Protein AF-A0A5C9ABH2-F1 (afdb_monomer)

Mean predicted aligned error: 8.26 Å

pLDDT: mean 83.37, std 8.56, range [48.19, 93.25]

Radius of gyration: 18.02 Å; Cα contacts (8 Å, |Δi|>4): 17; chains: 1; bounding box: 47×34×44 Å

Organism: Escherichia coli (NCBI:txid562)

InterPro domains:
  IPR011701 Major facilitator superfamily [PF07690] (20-90)
  IPR020846 Major facilitator superfamily domain [PS50850] (1-90)
  IPR036259 MFS transporter superfamily [G3DSA:1.20.1250.20] (3-90)
  IPR036259 MFS transporter superfamily [SSF103473] (6-89)
  IPR050171 Major Facilitator Superfamily (MFS) Transporters [PTHR23517] (11-90)

Secondary structure (DSSP, 8-state):
--TT---HHHHHHHHHHHHHHHHHHHHHHHHHHHHHHHGGGSTT--HHHHHHHHHHHHHHHHHHHHHHHHHHHHH-HHHHHHHHHHHHH-

Foldseek 3Di:
DPPPDDDPVRVVVCVVVVVLVVVVVVVLVVVLVCCVPCVVVDPPGDPVVSVCVNVVVVVVCVVVVVVLVVVCVVVPVVVSSVVVVVVVVD

Sequence (90 aa):
MNDYKMTPGERRATWGLGTVFSLRMLGMFMVLPVLTTYGMALQGASEALIGIAIGIYGLTQAVFQIPFGLLSDRIGRKPLIVGGLAVFAA

Solvent-accessible surface area (backbone atoms only — not comparable to full-atom values): 5297 Å² total; per-residue (Å²): 144,77,89,83,68,74,49,77,65,55,48,51,49,51,51,54,54,48,50,55,51,50,56,54,50,49,54,54,65,52,48,53,60,45,43,74,72,50,38,74,77,42,90,90,51,45,74,67,57,50,52,46,58,58,48,50,53,57,48,52,47,60,65,48,48,57,59,50,51,58,47,23,75,72,78,40,61,65,66,50,55,53,51,52,52,51,64,73,74,105

Structure (mmCIF, N/CA/C/O backbone):
data_AF-A0A5C9ABH2-F1
#
_entry.id   AF-A0A5C9ABH2-F1
#
loop_
_atom_site.group_PDB
_atom_site.id
_atom_site.type_symbol
_atom_site.l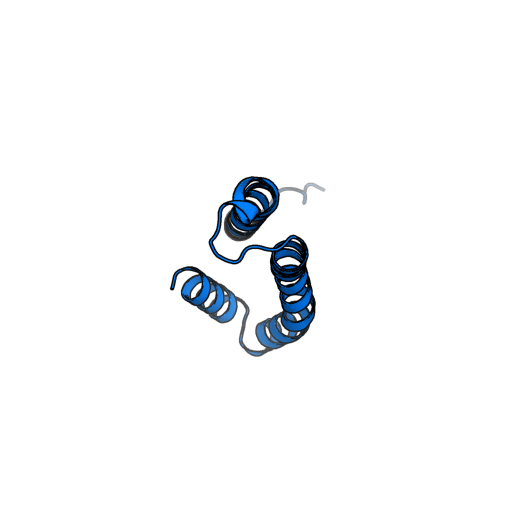abel_atom_id
_atom_site.label_alt_id
_atom_site.label_comp_id
_atom_site.label_asym_id
_atom_site.label_entity_id
_atom_site.label_seq_id
_atom_site.pdbx_PDB_ins_code
_atom_site.Cartn_x
_atom_site.Cartn_y
_atom_site.Cartn_z
_atom_site.occupancy
_atom_site.B_iso_or_equiv
_atom_site.auth_seq_id
_atom_site.auth_comp_id
_atom_site.auth_asym_id
_atom_site.auth_atom_id
_atom_site.pdbx_PDB_model_num
ATOM 1 N N . MET A 1 1 ? 24.865 20.540 -22.181 1.00 48.19 1 MET A N 1
ATOM 2 C CA . MET A 1 1 ? 24.352 20.401 -20.803 1.00 48.19 1 MET A CA 1
ATOM 3 C C . MET A 1 1 ? 22.852 20.669 -20.817 1.00 48.19 1 MET A C 1
ATOM 5 O O . MET A 1 1 ? 22.444 21.812 -20.685 1.00 48.19 1 MET A O 1
ATOM 9 N N . ASN A 1 2 ? 22.044 19.653 -21.134 1.00 56.62 2 ASN A N 1
ATOM 10 C CA . ASN A 1 2 ? 20.577 19.741 -21.104 1.00 56.62 2 ASN A CA 1
ATOM 11 C C . ASN A 1 2 ? 19.950 18.335 -20.951 1.00 56.62 2 ASN A C 1
ATOM 13 O O . ASN A 1 2 ? 19.001 17.986 -21.648 1.00 56.62 2 ASN A O 1
ATOM 17 N N . ASP A 1 3 ? 20.488 17.534 -20.026 1.00 64.31 3 ASP A N 1
ATOM 18 C CA . ASP A 1 3 ? 20.063 16.145 -19.758 1.00 64.31 3 ASP A CA 1
ATOM 19 C C . ASP A 1 3 ? 18.835 16.032 -18.832 1.00 64.31 3 ASP A C 1
ATOM 21 O O . ASP A 1 3 ? 18.565 14.987 -18.255 1.00 64.31 3 ASP A O 1
ATOM 25 N N . TYR A 1 4 ? 18.046 17.100 -18.685 1.00 66.50 4 TYR A N 1
ATOM 26 C CA . TYR A 1 4 ? 16.847 17.101 -17.832 1.00 66.50 4 TYR A CA 1
ATOM 27 C C . TYR A 1 4 ? 15.567 16.655 -18.556 1.00 66.50 4 TYR A C 1
ATOM 29 O O . TYR A 1 4 ? 14.489 16.626 -17.961 1.00 66.50 4 TYR A O 1
ATOM 37 N N . LYS A 1 5 ? 15.638 16.346 -19.857 1.00 78.81 5 LYS A N 1
ATOM 38 C CA . LYS A 1 5 ? 14.460 15.955 -20.639 1.00 78.81 5 LYS A CA 1
ATOM 39 C C . LYS A 1 5 ? 14.279 14.442 -20.603 1.00 78.81 5 LYS A C 1
ATOM 41 O O . LYS A 1 5 ? 15.023 13.719 -21.253 1.00 78.81 5 LYS A O 1
ATOM 46 N N . MET A 1 6 ? 13.237 13.990 -19.901 1.00 82.75 6 MET A N 1
ATOM 47 C CA . MET A 1 6 ? 12.805 12.592 -19.946 1.00 82.75 6 MET A CA 1
ATOM 48 C C . MET A 1 6 ? 12.534 12.159 -21.387 1.00 82.75 6 MET A C 1
ATOM 50 O O . MET A 1 6 ? 11.817 12.838 -22.134 1.00 82.75 6 MET A O 1
ATOM 54 N N . THR A 1 7 ? 13.053 10.995 -21.758 1.00 91.06 7 THR A N 1
ATOM 55 C CA . THR A 1 7 ? 12.730 10.360 -23.032 1.00 91.06 7 THR A CA 1
ATOM 56 C C . THR A 1 7 ? 11.232 10.021 -23.095 1.00 91.06 7 THR A C 1
ATOM 58 O O . THR A 1 7 ? 10.569 9.854 -22.063 1.00 91.06 7 THR A O 1
ATOM 61 N N . PRO A 1 8 ? 10.648 9.867 -24.298 1.00 86.06 8 PRO A N 1
ATOM 62 C CA . PRO A 1 8 ? 9.249 9.459 -24.434 1.00 86.06 8 PRO A CA 1
ATOM 63 C C . PRO A 1 8 ? 8.921 8.140 -23.710 1.00 86.06 8 PRO A C 1
ATOM 65 O O . PRO A 1 8 ? 7.808 7.978 -23.203 1.00 86.06 8 PRO A O 1
ATOM 68 N N . GLY A 1 9 ? 9.893 7.221 -23.634 1.00 90.00 9 GLY A N 1
ATOM 69 C CA . GLY A 1 9 ? 9.781 5.951 -22.916 1.00 90.00 9 GLY A CA 1
ATOM 70 C C . GLY A 1 9 ? 9.747 6.126 -21.398 1.00 90.00 9 GLY A C 1
ATOM 71 O O . GLY A 1 9 ? 8.830 5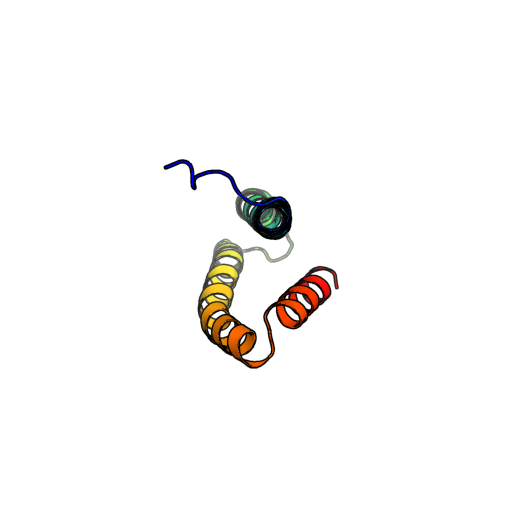.620 -20.752 1.00 90.00 9 GLY A O 1
ATOM 72 N N . GLU A 1 10 ? 10.681 6.894 -20.836 1.00 88.00 10 GLU A N 1
ATOM 73 C CA . GLU A 1 10 ? 10.717 7.200 -19.397 1.00 88.00 10 GLU A CA 1
ATOM 74 C C . GLU A 1 10 ? 9.469 7.955 -18.959 1.00 88.00 10 GLU A C 1
ATOM 76 O O . GLU A 1 10 ? 8.856 7.602 -17.956 1.00 88.00 10 GLU A O 1
ATOM 81 N N . ARG A 1 11 ? 9.014 8.930 -19.755 1.00 88.62 11 ARG A N 1
ATOM 82 C CA . ARG A 1 11 ? 7.781 9.667 -19.468 1.00 88.62 11 ARG A CA 1
ATOM 83 C C . ARG A 1 11 ? 6.584 8.719 -19.382 1.00 88.62 11 ARG A C 1
ATOM 85 O O . ARG A 1 11 ? 5.816 8.798 -18.429 1.00 88.62 11 ARG A O 1
ATOM 92 N N . ARG A 1 12 ? 6.430 7.798 -20.342 1.00 87.88 12 ARG A N 1
ATOM 93 C CA . ARG A 1 12 ? 5.351 6.793 -20.317 1.00 87.88 12 ARG A CA 1
ATOM 94 C C . ARG A 1 12 ? 5.471 5.859 -19.108 1.00 87.88 12 ARG A C 1
ATOM 96 O O . ARG A 1 12 ? 4.450 5.548 -18.501 1.00 87.88 12 ARG A O 1
ATOM 103 N N . ALA A 1 13 ? 6.680 5.423 -18.757 1.00 86.75 13 ALA A N 1
ATOM 104 C CA . ALA A 1 13 ? 6.909 4.558 -17.601 1.00 86.75 13 ALA A CA 1
ATOM 105 C C . ALA A 1 13 ? 6.563 5.262 -16.280 1.00 86.75 13 ALA A C 1
ATOM 107 O O . ALA A 1 13 ? 5.845 4.691 -15.462 1.00 86.75 13 ALA A O 1
ATOM 108 N N . THR A 1 14 ? 6.996 6.513 -16.105 1.00 91.06 14 THR A N 1
ATOM 109 C CA . THR A 1 14 ? 6.689 7.337 -14.929 1.00 91.06 14 THR A CA 1
ATOM 110 C C . THR A 1 14 ? 5.189 7.557 -14.780 1.00 91.06 14 THR A C 1
ATOM 112 O O . THR A 1 14 ? 4.654 7.338 -13.698 1.00 91.06 14 THR A O 1
ATOM 115 N N . TRP A 1 15 ? 4.489 7.913 -15.863 1.00 93.25 15 TRP A N 1
ATOM 116 C CA . TRP A 1 15 ? 3.030 8.044 -15.830 1.00 93.25 15 TRP A CA 1
ATOM 117 C C . TRP A 1 15 ? 2.346 6.718 -15.491 1.00 93.25 15 TRP A C 1
ATOM 119 O O . TRP A 1 15 ? 1.495 6.691 -14.612 1.00 93.25 15 TRP A O 1
ATOM 129 N N . GLY A 1 16 ? 2.747 5.611 -16.122 1.00 89.25 16 GLY A N 1
ATOM 130 C CA . GLY A 1 16 ? 2.148 4.300 -15.863 1.00 89.25 16 GLY A CA 1
ATOM 131 C C . GLY A 1 16 ? 2.328 3.834 -14.416 1.00 89.25 16 GLY A C 1
ATOM 132 O O . GLY A 1 16 ? 1.353 3.481 -13.754 1.00 89.25 16 GLY A O 1
ATOM 133 N N . LEU A 1 17 ? 3.561 3.867 -13.903 1.00 87.94 17 LEU A N 1
ATOM 134 C CA . LEU A 1 17 ? 3.866 3.471 -12.524 1.00 87.94 17 LEU A CA 1
ATOM 135 C C . LEU A 1 17 ? 3.228 4.422 -11.507 1.00 87.94 17 LEU A C 1
ATOM 137 O O . LEU A 1 17 ? 2.677 3.964 -10.507 1.00 87.94 17 LEU A O 1
ATOM 141 N N . GLY A 1 18 ? 3.258 5.727 -11.789 1.00 91.81 18 GLY A N 1
ATOM 142 C CA . GLY A 1 18 ? 2.622 6.751 -10.969 1.00 91.81 18 GLY A CA 1
ATOM 143 C C . GLY A 1 18 ? 1.122 6.515 -10.840 1.00 91.81 18 GLY A C 1
ATOM 144 O O . GLY A 1 18 ? 0.619 6.435 -9.727 1.00 91.81 18 GLY A O 1
ATOM 145 N N . THR A 1 19 ? 0.414 6.301 -11.952 1.00 91.06 19 THR A N 1
ATOM 146 C CA . THR A 1 19 ? -1.031 6.036 -11.933 1.00 91.06 19 THR A CA 1
ATOM 147 C C . THR A 1 19 ? -1.377 4.780 -11.138 1.00 91.06 19 THR A C 1
ATOM 149 O O . THR A 1 19 ? -2.293 4.824 -10.320 1.00 91.06 19 THR A O 1
ATOM 152 N N . VAL A 1 20 ? -0.641 3.677 -11.314 1.00 87.25 20 VAL A N 1
ATOM 153 C CA . VAL A 1 20 ? -0.882 2.438 -10.549 1.00 87.25 20 VAL A CA 1
ATOM 154 C C . VAL A 1 20 ? -0.684 2.671 -9.049 1.00 87.25 20 VAL A C 1
ATOM 156 O O . VAL A 1 20 ? -1.513 2.246 -8.241 1.00 87.25 20 VAL A O 1
ATOM 159 N N . PHE A 1 21 ? 0.377 3.383 -8.663 1.00 88.06 21 PHE A N 1
ATOM 160 C CA . PHE A 1 21 ? 0.637 3.699 -7.261 1.00 88.06 21 PHE A CA 1
ATOM 161 C C . PHE A 1 21 ? -0.428 4.634 -6.674 1.00 88.06 21 PHE A C 1
ATOM 163 O O . PHE A 1 21 ? -0.948 4.372 -5.590 1.00 88.06 21 PHE A O 1
ATOM 170 N N . SER A 1 22 ? -0.806 5.684 -7.406 1.00 91.44 22 SER A N 1
ATOM 171 C CA . SER A 1 22 ? -1.850 6.626 -6.999 1.00 91.44 22 SER A CA 1
ATOM 172 C C . SER A 1 22 ? -3.201 5.942 -6.820 1.00 91.44 22 SER A C 1
ATOM 174 O O . SER A 1 22 ? -3.852 6.177 -5.807 1.00 91.44 22 SER A O 1
ATOM 176 N N . LEU A 1 23 ? -3.606 5.061 -7.742 1.00 89.19 23 LEU A N 1
ATOM 177 C CA . LEU A 1 23 ? -4.854 4.297 -7.622 1.00 89.19 23 LEU A CA 1
ATOM 178 C C . LEU A 1 23 ? -4.868 3.427 -6.362 1.00 89.19 23 LEU A C 1
ATOM 180 O O . LEU A 1 23 ? -5.870 3.383 -5.649 1.00 89.19 23 LEU A O 1
ATOM 184 N N . ARG A 1 24 ? -3.742 2.781 -6.040 1.00 87.06 24 ARG A N 1
ATOM 185 C CA . ARG A 1 24 ? -3.625 1.985 -4.814 1.00 87.06 24 ARG A CA 1
ATOM 186 C C . ARG A 1 24 ? -3.688 2.844 -3.549 1.00 87.06 24 ARG A C 1
ATOM 188 O O . ARG A 1 24 ? -4.386 2.476 -2.606 1.00 87.06 24 ARG A O 1
ATOM 195 N N . MET A 1 25 ? -2.975 3.969 -3.520 1.00 90.44 25 MET A N 1
ATOM 196 C CA . MET A 1 25 ? -2.992 4.895 -2.380 1.00 90.44 25 MET A CA 1
ATOM 197 C C . MET A 1 25 ? -4.378 5.509 -2.170 1.00 90.44 25 MET A C 1
ATOM 199 O O . MET A 1 25 ? -4.818 5.635 -1.032 1.00 90.44 25 MET A O 1
ATOM 203 N N . LEU A 1 26 ? -5.094 5.826 -3.251 1.00 91.56 26 LEU A N 1
ATOM 204 C CA . LEU A 1 26 ? -6.455 6.354 -3.198 1.00 91.56 26 LEU A CA 1
ATOM 205 C C . LEU A 1 26 ? -7.390 5.389 -2.461 1.00 91.56 26 LEU A C 1
ATOM 207 O O . LEU A 1 26 ? -8.057 5.803 -1.517 1.00 91.56 26 LEU A O 1
ATOM 211 N N . GLY A 1 27 ? -7.394 4.102 -2.825 1.00 86.94 27 GLY A N 1
ATOM 212 C CA . GLY A 1 27 ? -8.220 3.100 -2.144 1.00 86.94 27 GLY A CA 1
ATOM 213 C C . GLY A 1 27 ? -7.920 3.010 -0.644 1.00 86.94 27 GLY A C 1
ATOM 214 O O . GLY A 1 27 ? -8.834 3.054 0.175 1.00 86.94 27 GLY A O 1
ATOM 215 N N . MET A 1 28 ?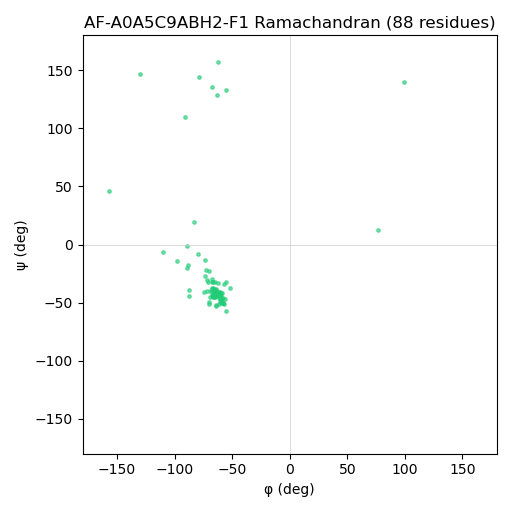 -6.636 2.974 -0.272 1.00 86.44 28 MET A N 1
ATOM 216 C CA . MET A 1 28 ? -6.216 2.961 1.135 1.00 86.44 28 MET A CA 1
ATOM 217 C C . MET A 1 28 ? -6.708 4.206 1.889 1.00 86.44 28 MET A C 1
ATOM 219 O O . MET A 1 28 ? -7.306 4.088 2.958 1.00 86.44 28 MET A O 1
ATOM 223 N N . PHE A 1 29 ? -6.501 5.396 1.325 1.00 87.56 29 PHE A N 1
ATOM 224 C CA . PHE A 1 29 ? -6.894 6.652 1.961 1.00 87.56 29 PHE A CA 1
ATOM 225 C C . PHE A 1 29 ? -8.401 6.876 2.012 1.00 87.56 29 PHE A C 1
ATOM 227 O O . PHE A 1 29 ? -8.851 7.616 2.877 1.00 87.56 29 PHE A O 1
ATOM 234 N N . MET A 1 30 ? -9.185 6.247 1.137 1.00 90.19 30 MET A N 1
ATOM 235 C CA . MET A 1 30 ? -10.642 6.243 1.267 1.00 90.19 30 MET A CA 1
ATOM 236 C C . MET A 1 30 ? -11.105 5.313 2.389 1.00 90.19 30 MET A C 1
ATOM 238 O O . MET A 1 30 ? -11.997 5.671 3.152 1.00 90.19 30 MET A O 1
ATOM 242 N N . VAL A 1 31 ? -10.497 4.132 2.522 1.00 88.12 31 VAL A N 1
ATOM 243 C CA . VAL A 1 31 ? -10.924 3.114 3.495 1.00 88.12 31 VAL A CA 1
ATOM 244 C C . VAL A 1 31 ? -10.672 3.552 4.938 1.00 88.12 31 VAL A C 1
ATOM 246 O O . VAL A 1 31 ? -11.536 3.342 5.785 1.00 88.12 31 VAL A O 1
ATOM 249 N N . LEU A 1 32 ? -9.535 4.193 5.227 1.00 87.06 32 LEU A N 1
ATOM 250 C CA . LEU A 1 32 ? -9.181 4.625 6.586 1.00 87.06 32 LEU A CA 1
ATOM 251 C C . LEU A 1 32 ? -10.239 5.531 7.256 1.00 87.06 32 LEU A C 1
ATOM 253 O O . LEU A 1 32 ? -10.744 5.144 8.309 1.00 87.06 32 LEU A O 1
ATOM 257 N N . PRO A 1 33 ? -10.626 6.691 6.685 1.00 88.94 33 PRO A N 1
ATOM 258 C CA . PRO A 1 33 ? -11.639 7.560 7.280 1.00 88.94 33 PRO A CA 1
ATOM 259 C C . PRO A 1 33 ? -13.036 6.930 7.264 1.00 88.94 33 PRO A C 1
ATOM 261 O O . PRO A 1 33 ? -13.844 7.198 8.151 1.00 88.94 33 PRO A O 1
ATOM 264 N N . VAL A 1 34 ? -13.340 6.077 6.281 1.00 89.94 34 VAL A N 1
ATOM 265 C CA . VAL A 1 34 ? -14.629 5.374 6.225 1.00 89.94 34 VAL A CA 1
ATOM 266 C C . VAL A 1 34 ? -14.743 4.375 7.372 1.00 89.94 34 VAL A C 1
ATOM 268 O O . VAL A 1 34 ? -15.769 4.353 8.044 1.00 89.94 34 VAL A O 1
ATOM 271 N N . LEU A 1 35 ? -13.696 3.597 7.651 1.00 86.44 35 LEU A N 1
ATOM 272 C CA . LEU A 1 35 ? -13.683 2.649 8.766 1.00 86.44 35 LEU A CA 1
ATOM 273 C C . LEU A 1 35 ? -13.740 3.347 10.123 1.00 86.44 35 LEU A C 1
ATOM 275 O O . LEU A 1 35 ? -14.442 2.870 11.008 1.00 86.44 35 LEU A O 1
ATOM 279 N N . THR A 1 36 ? -13.061 4.478 10.305 1.00 85.75 36 THR A N 1
ATOM 280 C CA . THR A 1 36 ? -13.137 5.211 11.579 1.00 85.75 36 THR A CA 1
ATOM 281 C C . THR A 1 36 ? -14.486 5.900 11.786 1.00 85.75 36 THR A C 1
ATOM 283 O O . THR A 1 36 ? -14.936 6.005 12.922 1.00 85.75 36 THR A O 1
ATOM 286 N N . THR A 1 37 ? -15.157 6.330 10.713 1.00 87.56 37 THR A N 1
ATOM 287 C CA . THR A 1 37 ? -16.446 7.045 10.798 1.00 87.56 37 THR A CA 1
ATOM 288 C C . THR A 1 37 ? -17.644 6.095 10.837 1.00 87.56 37 THR A C 1
ATOM 290 O O . THR A 1 37 ? -18.559 6.277 11.634 1.00 87.56 37 THR A O 1
ATOM 293 N N . TYR A 1 38 ? -17.648 5.074 9.979 1.00 86.12 38 TYR A N 1
ATOM 294 C CA . TYR A 1 38 ? -18.780 4.164 9.773 1.00 86.12 38 TYR A CA 1
ATOM 295 C C . TYR A 1 38 ? -18.529 2.751 10.309 1.00 86.12 38 TYR A C 1
ATOM 297 O O .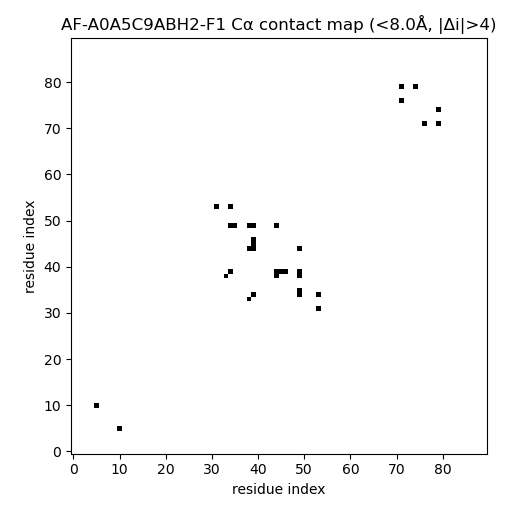 TYR A 1 38 ? -19.455 1.944 10.338 1.00 86.12 38 TYR A O 1
ATOM 305 N N . GLY A 1 39 ? -17.314 2.433 10.768 1.00 82.50 39 GLY A N 1
ATOM 306 C CA . GLY A 1 39 ? -16.959 1.100 11.266 1.00 82.50 39 GLY A CA 1
ATOM 307 C C . GLY A 1 39 ? -17.843 0.623 12.418 1.00 82.50 39 GLY A C 1
ATOM 308 O O . GLY A 1 39 ? -18.168 -0.556 12.496 1.00 82.50 39 GLY A O 1
ATOM 309 N N . MET A 1 40 ? -18.295 1.545 13.272 1.00 85.25 40 MET A N 1
ATOM 310 C CA . MET A 1 40 ? -19.175 1.236 14.406 1.00 85.25 40 MET A CA 1
ATOM 311 C C . MET A 1 40 ? -20.621 0.916 14.000 1.00 85.25 40 MET A C 1
ATOM 313 O O . MET A 1 40 ? -21.372 0.385 14.811 1.00 85.25 40 MET A O 1
ATOM 317 N N . ALA A 1 41 ? -21.018 1.204 12.755 1.00 84.00 41 ALA A N 1
ATOM 318 C CA . ALA A 1 41 ? -22.332 0.836 12.229 1.00 84.00 41 ALA A CA 1
ATOM 319 C C . ALA A 1 41 ? -22.406 -0.639 11.783 1.00 84.00 41 ALA A C 1
ATOM 321 O O . ALA A 1 41 ? -23.488 -1.128 11.454 1.00 84.00 41 ALA A O 1
ATOM 322 N N . LEU A 1 42 ? -21.276 -1.357 11.758 1.00 82.00 42 LEU A N 1
ATOM 323 C CA . LEU A 1 42 ? -21.238 -2.783 11.435 1.00 82.00 42 LEU A CA 1
ATOM 324 C C . LEU A 1 42 ? -21.676 -3.645 12.630 1.00 82.00 42 LEU A C 1
ATOM 326 O O . LEU A 1 42 ? -21.379 -3.353 13.789 1.00 82.00 42 LEU A O 1
ATOM 330 N N . GLN A 1 43 ? -22.369 -4.751 12.347 1.00 78.56 43 GLN A N 1
ATOM 331 C CA . GLN A 1 43 ? -22.774 -5.709 13.379 1.00 78.56 43 GLN A CA 1
ATOM 332 C C . GLN A 1 43 ? -21.547 -6.337 14.052 1.00 78.56 43 GLN A C 1
ATOM 334 O O . GLN A 1 43 ? -20.653 -6.845 13.380 1.00 78.56 43 GLN A O 1
ATOM 339 N N . GLY A 1 44 ? -21.516 -6.310 15.388 1.00 79.56 44 GLY A N 1
ATOM 340 C CA . GLY A 1 44 ? -20.393 -6.834 16.173 1.00 79.56 44 GLY A CA 1
ATOM 341 C C . GLY A 1 44 ? -19.160 -5.925 16.203 1.00 79.56 44 GLY A C 1
ATOM 342 O O . GLY A 1 44 ? -18.097 -6.368 16.636 1.00 79.56 44 GLY A O 1
ATOM 343 N N . ALA A 1 45 ? -19.277 -4.671 15.755 1.00 80.06 45 ALA A N 1
ATOM 344 C CA . ALA A 1 45 ? -18.178 -3.719 15.786 1.00 80.06 45 ALA A CA 1
ATOM 345 C C . ALA A 1 45 ? -17.787 -3.332 17.222 1.00 80.06 45 ALA A C 1
ATOM 347 O O . ALA A 1 45 ? -18.622 -3.029 18.072 1.00 80.06 45 ALA A O 1
ATOM 348 N N . SER A 1 46 ? -16.479 -3.310 17.462 1.00 86.44 46 SER A N 1
ATOM 349 C CA . SER A 1 46 ? -15.842 -2.766 18.658 1.00 86.44 46 SER A CA 1
ATOM 350 C C . SER A 1 46 ? -14.722 -1.838 18.207 1.00 86.44 46 SER A C 1
ATOM 352 O O . SER A 1 46 ? -14.063 -2.117 17.202 1.00 86.44 46 SER A O 1
ATOM 354 N N . GLU A 1 47 ? -14.459 -0.774 18.964 1.00 85.94 47 GLU A N 1
ATOM 355 C CA . GLU A 1 47 ? -13.339 0.139 18.704 1.00 85.94 47 GLU A CA 1
ATOM 356 C C . GLU A 1 47 ? -12.008 -0.618 18.567 1.00 85.94 47 GLU A C 1
ATOM 358 O O . GLU A 1 47 ? -11.205 -0.322 17.681 1.00 85.94 47 GLU A O 1
ATOM 363 N N . ALA A 1 48 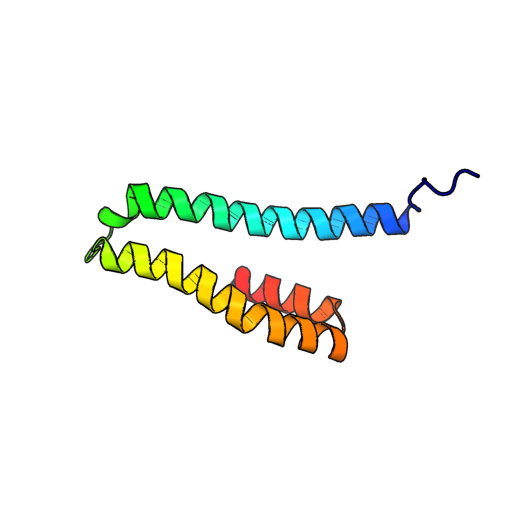? -11.817 -1.672 19.370 1.00 89.06 48 ALA A N 1
ATOM 364 C CA . ALA A 1 48 ? -10.646 -2.537 19.289 1.00 89.06 48 ALA A CA 1
ATOM 365 C C . ALA A 1 48 ? -10.556 -3.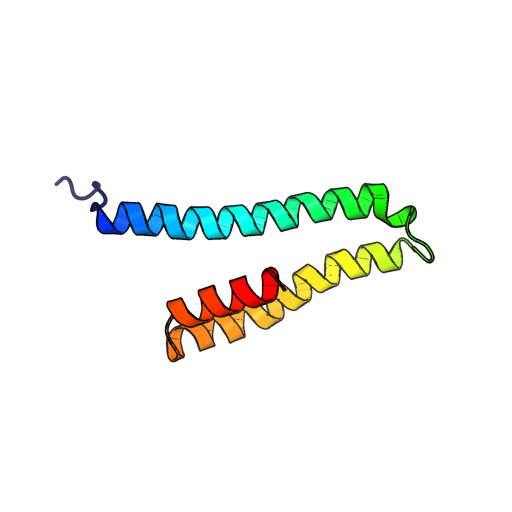279 17.943 1.00 89.06 48 ALA A C 1
ATOM 367 O O . ALA A 1 48 ? -9.478 -3.360 17.360 1.00 89.06 48 ALA A O 1
ATOM 368 N N . LEU A 1 49 ? -11.676 -3.784 17.415 1.00 87.94 49 LEU A N 1
ATOM 369 C CA . LEU A 1 49 ? -11.709 -4.490 16.128 1.00 87.94 49 LEU A CA 1
ATOM 370 C C . LEU A 1 49 ? -11.436 -3.548 14.954 1.00 87.94 49 LEU A C 1
ATOM 372 O O . LEU A 1 49 ? -10.705 -3.920 14.039 1.00 87.94 49 LEU A O 1
ATOM 376 N N . ILE A 1 50 ? -11.969 -2.326 14.992 1.00 88.56 50 ILE A N 1
ATOM 377 C CA . ILE A 1 50 ? -11.704 -1.306 13.966 1.00 88.56 50 ILE A CA 1
ATOM 378 C C . ILE A 1 50 ? -10.223 -0.908 13.992 1.00 88.56 50 ILE A C 1
ATOM 380 O O . ILE A 1 50 ? -9.575 -0.863 12.945 1.00 88.56 50 ILE A O 1
ATOM 384 N N . GLY A 1 51 ? -9.659 -0.693 15.185 1.00 88.88 51 GLY A N 1
ATOM 385 C CA . GLY A 1 51 ? -8.233 -0.417 15.361 1.00 88.88 51 GLY A CA 1
ATOM 386 C C . GLY A 1 51 ? -7.347 -1.551 14.841 1.00 88.88 51 GLY A C 1
ATOM 387 O O . GLY A 1 51 ? -6.386 -1.299 14.113 1.00 88.88 51 GLY A O 1
ATOM 388 N N . ILE A 1 52 ? -7.700 -2.806 15.139 1.00 91.56 52 ILE A N 1
ATOM 389 C CA . ILE A 1 52 ? -7.001 -3.990 14.619 1.00 91.56 52 ILE A CA 1
ATOM 390 C C . ILE A 1 52 ? -7.124 -4.076 13.096 1.00 91.56 52 ILE A C 1
ATOM 392 O O . ILE A 1 52 ? -6.125 -4.349 12.437 1.00 91.56 52 ILE A O 1
ATOM 396 N N . ALA A 1 53 ? -8.298 -3.813 12.518 1.00 87.94 53 ALA A N 1
ATOM 397 C CA . ALA A 1 53 ? -8.506 -3.858 11.071 1.00 87.94 53 ALA A CA 1
ATOM 398 C C . ALA A 1 53 ? -7.615 -2.849 10.327 1.00 87.94 53 ALA A C 1
ATOM 400 O O . ALA A 1 53 ? -7.011 -3.178 9.306 1.00 87.94 53 ALA A O 1
ATOM 401 N N . ILE A 1 54 ? -7.471 -1.638 10.869 1.00 88.50 54 ILE A N 1
ATOM 402 C CA . ILE A 1 54 ? -6.563 -0.621 10.325 1.00 88.50 54 ILE A CA 1
ATOM 403 C C . ILE A 1 54 ? -5.096 -1.027 10.541 1.00 88.50 54 ILE A C 1
ATOM 405 O O . ILE A 1 54 ? -4.276 -0.936 9.626 1.00 88.50 54 ILE A O 1
ATOM 409 N N . GLY A 1 55 ? -4.753 -1.505 11.739 1.00 90.00 55 GLY A N 1
ATOM 410 C CA . GLY A 1 55 ? -3.382 -1.860 12.104 1.00 90.00 55 GLY A CA 1
ATOM 411 C C . GLY A 1 55 ? -2.835 -3.066 11.337 1.00 90.00 55 GLY A C 1
ATOM 412 O O . GLY A 1 55 ? -1.702 -3.030 10.853 1.00 90.00 55 GLY A O 1
ATOM 413 N N . ILE A 1 56 ? -3.637 -4.122 11.174 1.00 91.38 56 ILE A N 1
ATOM 414 C CA . ILE A 1 56 ? -3.215 -5.360 10.505 1.00 91.38 56 ILE A CA 1
ATOM 415 C C . ILE A 1 56 ? -2.914 -5.125 9.028 1.00 91.38 56 ILE A C 1
ATOM 417 O O . ILE A 1 56 ? -2.001 -5.739 8.479 1.00 91.38 56 ILE A O 1
ATOM 421 N N . TYR A 1 57 ? -3.621 -4.191 8.394 1.00 87.69 57 TYR A N 1
ATOM 422 C CA . TYR A 1 57 ? -3.341 -3.777 7.028 1.00 87.69 57 TYR A CA 1
ATOM 423 C C . TYR A 1 57 ? -1.924 -3.192 6.894 1.00 87.69 57 TYR A C 1
ATOM 425 O O . TYR A 1 57 ? -1.148 -3.634 6.047 1.00 87.69 57 TYR A O 1
ATOM 433 N N . GLY A 1 58 ? -1.541 -2.259 7.773 1.00 87.50 58 GLY A N 1
ATOM 434 C CA . GLY A 1 58 ? -0.190 -1.688 7.781 1.00 87.50 58 GLY A CA 1
ATOM 435 C C . GLY A 1 58 ? 0.888 -2.719 8.132 1.00 87.50 58 GLY A C 1
ATOM 436 O O . GLY A 1 58 ? 1.943 -2.757 7.498 1.00 87.50 58 GLY A O 1
ATOM 437 N N . LEU A 1 59 ? 0.602 -3.597 9.099 1.00 92.19 59 LEU A N 1
ATOM 438 C CA . LEU A 1 59 ? 1.520 -4.650 9.530 1.00 92.19 59 LEU A CA 1
ATOM 439 C C . LEU A 1 59 ? 1.788 -5.664 8.413 1.00 92.19 59 LEU A C 1
ATOM 441 O O . LEU A 1 59 ? 2.942 -5.933 8.086 1.00 92.19 59 LEU A O 1
ATOM 445 N N . THR A 1 60 ? 0.733 -6.206 7.805 1.00 89.88 60 THR A N 1
ATOM 446 C CA . THR A 1 60 ? 0.860 -7.146 6.683 1.00 89.88 60 THR A CA 1
ATOM 447 C C . THR A 1 60 ? 1.565 -6.488 5.506 1.00 89.88 60 THR A C 1
ATOM 449 O O . THR A 1 60 ? 2.460 -7.101 4.925 1.00 89.88 60 THR A O 1
ATOM 452 N N . GLN A 1 61 ? 1.259 -5.223 5.203 1.00 87.81 61 GLN A N 1
ATOM 453 C CA . GLN A 1 61 ? 1.980 -4.486 4.173 1.00 87.81 61 GLN A CA 1
ATOM 454 C C . GLN A 1 61 ? 3.481 -4.428 4.472 1.00 87.81 61 GLN A C 1
ATOM 456 O O . GLN A 1 61 ? 4.264 -4.812 3.611 1.00 87.81 61 GLN A O 1
ATOM 461 N N . ALA A 1 62 ? 3.901 -4.019 5.670 1.00 88.50 62 ALA A N 1
ATOM 462 C CA . ALA A 1 62 ? 5.321 -3.938 6.016 1.00 88.50 62 ALA A CA 1
ATOM 463 C C . ALA A 1 62 ? 6.025 -5.306 5.948 1.00 88.50 62 ALA A C 1
ATOM 465 O O . ALA A 1 62 ? 7.113 -5.417 5.377 1.00 88.50 62 ALA A O 1
ATOM 466 N N . VAL A 1 63 ? 5.383 -6.352 6.480 1.00 92.31 63 VAL A N 1
ATOM 467 C CA . VAL A 1 63 ? 5.933 -7.715 6.518 1.00 92.31 63 VAL A CA 1
ATOM 468 C C . VAL A 1 63 ? 6.097 -8.292 5.115 1.00 92.31 63 VAL A C 1
ATOM 470 O O . VAL A 1 63 ? 7.141 -8.865 4.821 1.00 92.31 63 VAL A O 1
ATOM 473 N N . PHE A 1 64 ? 5.106 -8.133 4.233 1.00 89.00 64 PHE A N 1
ATOM 474 C CA . PHE A 1 64 ? 5.139 -8.714 2.886 1.00 89.00 64 PHE A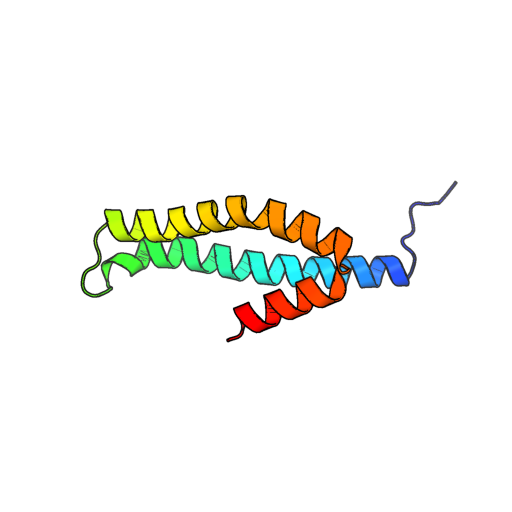 CA 1
ATOM 475 C C . PHE A 1 64 ? 5.813 -7.823 1.838 1.00 89.00 64 PHE A C 1
ATOM 477 O O . PHE A 1 64 ? 6.240 -8.327 0.798 1.00 89.00 64 PHE A O 1
ATOM 484 N N . GLN A 1 65 ? 5.984 -6.526 2.100 1.00 87.00 65 GLN A N 1
ATOM 485 C CA . GLN A 1 65 ? 6.612 -5.601 1.156 1.00 87.00 65 GLN A CA 1
ATOM 486 C C . GLN A 1 65 ? 8.078 -5.952 0.874 1.00 87.00 65 GLN A C 1
ATOM 488 O O . GLN A 1 65 ? 8.487 -5.914 -0.286 1.00 87.00 65 GLN A O 1
ATOM 493 N N . ILE A 1 66 ? 8.862 -6.333 1.888 1.00 86.25 66 ILE A N 1
ATOM 494 C CA . ILE A 1 66 ? 10.276 -6.704 1.702 1.00 86.25 66 ILE A CA 1
ATOM 495 C C . ILE A 1 66 ? 10.410 -8.043 0.942 1.00 86.25 66 ILE A C 1
ATOM 497 O O . ILE A 1 66 ? 11.104 -8.062 -0.080 1.00 86.25 66 ILE A O 1
ATOM 501 N N . PRO A 1 67 ? 9.729 -9.142 1.343 1.00 85.88 67 PRO A N 1
ATOM 502 C CA . PRO A 1 67 ? 9.744 -10.403 0.602 1.00 85.88 67 PRO A CA 1
ATOM 503 C C . PRO A 1 67 ? 9.300 -10.252 -0.851 1.00 85.88 67 PRO A C 1
ATOM 505 O O . PRO A 1 67 ? 9.976 -10.753 -1.747 1.00 85.88 67 PRO A O 1
ATOM 508 N N . PHE A 1 68 ? 8.197 -9.541 -1.107 1.00 82.88 68 PHE A N 1
ATOM 509 C CA . PHE A 1 68 ? 7.711 -9.336 -2.470 1.00 82.88 68 PHE A CA 1
ATOM 510 C C . PHE A 1 68 ? 8.605 -8.398 -3.275 1.00 82.88 68 PHE A C 1
ATOM 512 O O . PHE A 1 68 ? 8.775 -8.631 -4.467 1.00 82.88 68 PHE A O 1
ATOM 519 N N . GLY A 1 69 ? 9.247 -7.409 -2.650 1.00 83.38 69 GLY A N 1
ATOM 520 C CA . GLY A 1 69 ? 10.288 -6.613 -3.299 1.00 83.38 69 GLY A CA 1
ATOM 521 C C . GLY A 1 69 ? 11.439 -7.487 -3.801 1.00 83.38 69 GLY A C 1
ATOM 522 O O . GLY A 1 69 ? 11.775 -7.451 -4.983 1.00 83.38 69 GLY A O 1
ATOM 523 N N . LEU A 1 70 ? 11.968 -8.354 -2.936 1.00 84.44 70 LEU A N 1
ATOM 524 C CA . LEU A 1 70 ? 13.075 -9.250 -3.279 1.00 84.44 70 LEU A CA 1
ATOM 525 C C . LEU A 1 70 ? 12.673 -10.316 -4.314 1.00 84.44 70 LEU A 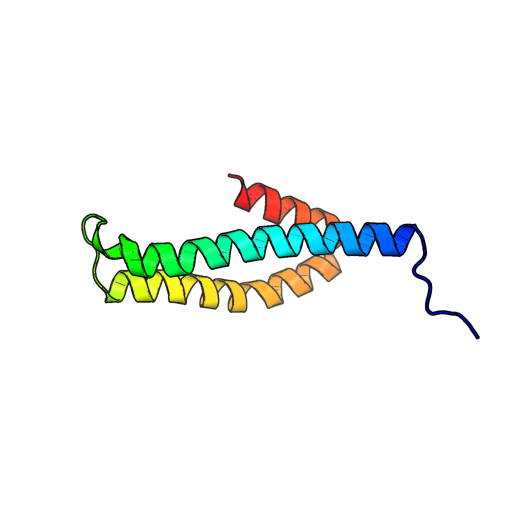C 1
ATOM 527 O O . LEU A 1 70 ? 13.449 -10.656 -5.208 1.00 84.44 70 LEU A O 1
ATOM 531 N N . LEU A 1 71 ? 11.444 -10.827 -4.221 1.00 83.12 71 LEU A N 1
ATOM 532 C CA . LEU A 1 71 ? 10.884 -11.769 -5.187 1.00 83.12 71 LEU A CA 1
ATOM 533 C C . LEU A 1 71 ? 10.682 -11.111 -6.564 1.00 83.12 71 LEU A C 1
ATOM 535 O O . LEU A 1 71 ? 10.959 -11.732 -7.589 1.00 83.12 71 LEU A O 1
ATOM 539 N N . SER A 1 72 ? 10.273 -9.839 -6.594 1.00 79.56 72 SER A N 1
ATOM 540 C CA . SER A 1 72 ? 10.12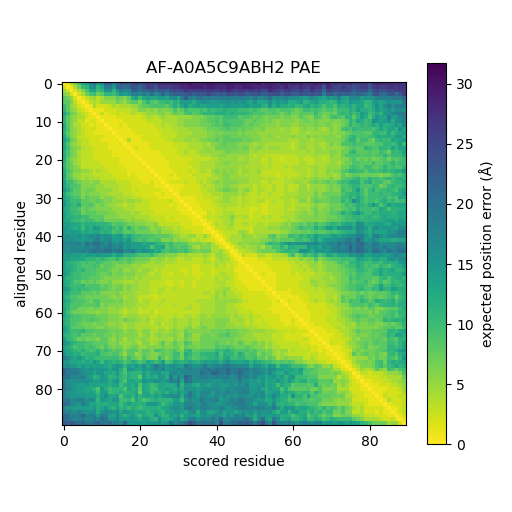6 -9.031 -7.815 1.00 79.56 72 SER A CA 1
ATOM 541 C C . SER A 1 72 ? 11.434 -8.916 -8.588 1.00 79.56 72 SER A C 1
ATOM 543 O O . SER A 1 72 ? 11.455 -9.045 -9.813 1.00 79.56 72 SER A O 1
ATOM 545 N N . ASP A 1 73 ? 12.540 -8.720 -7.871 1.00 80.12 73 ASP A N 1
ATOM 546 C CA . ASP A 1 73 ? 13.859 -8.600 -8.483 1.00 80.12 73 ASP A CA 1
ATOM 547 C C . ASP A 1 73 ? 14.385 -9.955 -9.004 1.00 80.12 73 ASP A C 1
ATOM 549 O O . ASP A 1 73 ? 15.198 -9.970 -9.926 1.00 80.12 73 ASP A O 1
ATOM 553 N N . ARG A 1 74 ? 13.881 -11.096 -8.500 1.00 80.25 74 ARG A N 1
ATOM 554 C CA . ARG A 1 74 ? 14.240 -12.443 -8.996 1.00 80.25 74 ARG A CA 1
ATOM 555 C C . ARG A 1 74 ? 13.392 -12.945 -10.169 1.00 80.25 74 ARG A C 1
ATOM 557 O O . ARG A 1 74 ? 13.934 -13.602 -11.050 1.00 80.25 74 ARG A O 1
ATOM 564 N N . ILE A 1 75 ? 12.082 -12.690 -10.174 1.00 75.00 75 ILE A N 1
ATOM 565 C CA . ILE A 1 75 ? 11.139 -13.218 -11.189 1.00 75.00 75 ILE A CA 1
ATOM 566 C C . ILE A 1 75 ? 10.858 -12.181 -12.299 1.00 75.00 75 ILE A C 1
ATOM 568 O O . ILE A 1 75 ? 10.345 -12.505 -13.369 1.00 75.00 75 ILE A O 1
ATOM 572 N N . GLY A 1 76 ? 11.223 -10.918 -12.067 1.00 71.56 76 GLY A N 1
ATOM 573 C CA . GLY A 1 76 ? 10.933 -9.787 -12.941 1.00 71.56 76 GLY A CA 1
ATOM 574 C C . GLY A 1 76 ? 9.728 -8.978 -12.452 1.00 71.56 76 GLY A C 1
ATOM 575 O O . GLY A 1 76 ? 8.707 -9.513 -12.023 1.00 71.56 76 GLY A O 1
ATOM 576 N N . ARG A 1 77 ? 9.825 -7.647 -12.558 1.00 70.75 77 ARG A N 1
ATOM 577 C CA . ARG A 1 77 ? 8.867 -6.706 -11.943 1.00 70.75 77 ARG A CA 1
ATOM 578 C C . ARG A 1 77 ? 7.456 -6.743 -12.540 1.00 70.75 77 ARG A C 1
ATOM 580 O O . ARG A 1 77 ? 6.477 -6.519 -11.835 1.00 70.75 77 ARG A O 1
ATOM 587 N N . LYS A 1 78 ? 7.332 -7.030 -13.841 1.00 73.06 78 LYS A N 1
ATOM 588 C CA . LYS A 1 78 ? 6.044 -7.058 -14.564 1.00 73.06 78 LYS A CA 1
ATOM 589 C C . LYS A 1 78 ? 5.070 -8.147 -14.076 1.00 73.06 78 LYS A C 1
ATOM 591 O O . LYS A 1 78 ? 3.939 -7.780 -13.766 1.00 73.06 78 LYS A O 1
ATOM 596 N N . PRO A 1 79 ? 5.445 -9.440 -13.987 1.00 75.31 79 PRO A N 1
ATOM 597 C CA . PRO A 1 79 ? 4.519 -10.485 -13.538 1.00 75.31 79 PRO A CA 1
ATOM 598 C C . PRO A 1 79 ? 4.029 -10.282 -12.099 1.00 75.31 79 PRO A C 1
ATOM 600 O O . PRO A 1 79 ? 2.868 -10.562 -11.816 1.00 75.31 79 PRO A O 1
ATOM 603 N N . LEU A 1 80 ? 4.856 -9.718 -11.210 1.00 74.44 80 LEU A N 1
ATOM 604 C CA . LEU A 1 80 ? 4.452 -9.465 -9.825 1.00 74.44 80 LEU A CA 1
ATOM 605 C C . LEU A 1 80 ? 3.431 -8.320 -9.699 1.00 74.44 80 LEU A C 1
ATOM 607 O O . LEU A 1 80 ? 2.466 -8.442 -8.949 1.00 74.44 80 LEU A O 1
ATOM 611 N N . ILE A 1 81 ? 3.596 -7.231 -10.462 1.00 73.88 81 ILE A N 1
ATOM 612 C CA . ILE A 1 81 ? 2.624 -6.121 -10.490 1.00 73.88 81 ILE A CA 1
ATOM 613 C C . ILE A 1 81 ? 1.274 -6.602 -11.038 1.00 73.88 81 ILE A C 1
ATOM 615 O O . ILE A 1 81 ? 0.232 -6.281 -10.472 1.00 73.88 81 ILE A O 1
ATOM 619 N N . VAL A 1 82 ? 1.288 -7.395 -12.115 1.00 80.50 82 VAL A N 1
ATOM 620 C CA . VAL A 1 82 ? 0.061 -7.942 -12.716 1.00 80.50 82 VAL A CA 1
ATOM 621 C C . VAL A 1 82 ? -0.620 -8.936 -11.771 1.00 80.50 82 VAL A C 1
ATOM 623 O O . VAL A 1 82 ? -1.831 -8.851 -11.587 1.00 80.50 82 VAL A O 1
ATOM 626 N N . GLY A 1 83 ? 0.140 -9.820 -11.116 1.00 80.56 83 GLY A N 1
ATOM 627 C CA . GLY A 1 83 ? -0.396 -10.748 -10.117 1.00 80.56 83 GLY A CA 1
ATOM 628 C C . GLY A 1 83 ? -1.013 -10.032 -8.912 1.00 80.56 83 GLY A C 1
ATOM 629 O O . GLY A 1 83 ? -2.116 -10.372 -8.495 1.00 80.56 83 GLY A O 1
ATOM 630 N N . GLY A 1 84 ? -0.355 -8.989 -8.399 1.00 72.12 84 GLY A N 1
ATOM 631 C CA . GLY A 1 84 ? -0.889 -8.175 -7.304 1.00 72.12 84 GLY A CA 1
ATOM 632 C C . GLY A 1 84 ? -2.170 -7.425 -7.678 1.00 72.12 84 GLY A C 1
ATOM 633 O O . GLY A 1 84 ? -3.098 -7.366 -6.875 1.00 72.12 84 GLY A O 1
ATOM 634 N N . LEU A 1 85 ? -2.254 -6.891 -8.901 1.00 73.75 85 LEU A N 1
ATOM 635 C CA . LEU A 1 85 ? -3.471 -6.247 -9.410 1.00 73.75 85 LEU A CA 1
ATOM 636 C C . LEU A 1 85 ? -4.626 -7.241 -9.586 1.00 73.75 85 LEU A C 1
ATOM 638 O O . LEU A 1 85 ? -5.759 -6.897 -9.267 1.00 73.75 85 LEU A O 1
ATOM 642 N N . ALA A 1 86 ? -4.349 -8.463 -10.045 1.00 79.81 86 ALA A N 1
ATOM 643 C CA . ALA A 1 86 ? -5.365 -9.505 -10.185 1.00 79.81 86 ALA A CA 1
ATOM 644 C C . ALA A 1 86 ? -5.947 -9.930 -8.827 1.00 79.81 86 ALA A C 1
ATOM 646 O O . ALA A 1 86 ? -7.160 -10.033 -8.697 1.00 79.81 86 ALA A O 1
ATOM 647 N N . VAL A 1 87 ? -5.100 -10.105 -7.806 1.00 76.38 87 VAL A N 1
ATOM 648 C CA . VAL A 1 87 ? -5.542 -10.421 -6.433 1.00 76.38 87 VAL A CA 1
ATOM 649 C C . VAL A 1 87 ? -6.309 -9.260 -5.797 1.00 76.38 87 VAL A C 1
ATOM 651 O O . VAL A 1 87 ? -7.198 -9.494 -4.997 1.00 76.38 87 VAL A O 1
ATOM 654 N N . PHE A 1 88 ? -5.982 -8.011 -6.136 1.00 69.06 88 PHE A N 1
ATOM 655 C CA . PHE A 1 88 ? -6.705 -6.845 -5.620 1.00 69.06 88 PHE A CA 1
ATOM 656 C C . PHE A 1 88 ? -8.099 -6.668 -6.244 1.00 69.06 88 PHE A C 1
ATOM 658 O O . PHE A 1 88 ? -8.961 -6.044 -5.634 1.00 69.06 88 PHE A O 1
ATOM 665 N N . ALA A 1 89 ? -8.299 -7.156 -7.471 1.00 69.62 89 ALA A N 1
ATOM 666 C CA . ALA A 1 89 ? -9.568 -7.053 -8.189 1.00 69.62 89 ALA A CA 1
ATOM 667 C C . ALA A 1 89 ? -10.530 -8.225 -7.923 1.00 69.62 89 ALA A C 1
ATOM 669 O O . ALA A 1 89 ? -11.721 -8.081 -8.199 1.00 69.62 89 ALA A O 1
ATOM 670 N N . ALA A 1 90 ? -10.010 -9.365 -7.457 1.00 56.06 90 ALA A N 1
ATOM 671 C CA . ALA A 1 90 ? -10.784 -10.540 -7.057 1.00 56.06 90 ALA A CA 1
ATOM 672 C C . ALA A 1 90 ? -11.333 -10.382 -5.634 1.00 56.06 90 ALA A C 1
ATOM 674 O O . ALA A 1 90 ? -12.501 -10.776 -5.426 1.00 56.06 90 ALA A O 1
#